Protein AF-A0A7S4NW51-F1 (afdb_monomer_lite)

Radius of gyration: 14.87 Å; chains: 1; bounding box: 36×24×43 Å

Organism: Guillardia theta (NCBI:txid55529)

Structure (mmCIF, N/CA/C/O backbone):
data_AF-A0A7S4NW51-F1
#
_entry.id   AF-A0A7S4NW51-F1
#
loop_
_atom_site.group_PDB
_atom_site.id
_atom_site.type_symbol
_atom_site.label_atom_id
_atom_site.label_alt_id
_atom_site.label_comp_id
_atom_site.label_asym_id
_atom_site.label_entity_id
_atom_site.label_seq_id
_atom_site.pdbx_PDB_ins_code
_atom_site.Cartn_x
_atom_site.Cartn_y
_atom_site.Cartn_z
_atom_site.occupancy
_atom_site.B_iso_or_equiv
_atom_site.auth_seq_id
_atom_site.auth_comp_id
_atom_site.auth_asym_id
_atom_site.auth_atom_id
_atom_site.pdbx_PDB_model_num
ATOM 1 N N . ASN A 1 1 ? -20.268 0.840 -5.624 1.00 40.69 1 ASN A N 1
ATOM 2 C CA . ASN A 1 1 ? -19.665 -0.508 -5.502 1.00 40.69 1 ASN A CA 1
ATOM 3 C C . ASN A 1 1 ? -19.673 -1.238 -6.838 1.00 40.69 1 ASN A C 1
ATOM 5 O O . ASN A 1 1 ? -20.464 -2.151 -7.036 1.00 40.69 1 ASN A O 1
ATOM 9 N N . GLY A 1 2 ? -18.810 -0.830 -7.773 1.00 49.12 2 GLY A N 1
ATOM 10 C CA . GLY A 1 2 ? -18.525 -1.650 -8.953 1.00 49.12 2 GLY A CA 1
ATOM 11 C C . GLY A 1 2 ? -17.666 -2.837 -8.523 1.00 49.12 2 GLY A C 1
ATOM 12 O O . GLY A 1 2 ? -16.678 -2.641 -7.816 1.00 49.12 2 GLY A O 1
ATOM 13 N N . LYS A 1 3 ? -18.051 -4.065 -8.883 1.00 50.94 3 LYS A N 1
ATOM 14 C CA . LYS A 1 3 ? -17.213 -5.251 -8.655 1.00 50.94 3 LYS A CA 1
ATOM 15 C C . LYS A 1 3 ? -15.893 -5.048 -9.401 1.00 50.94 3 LYS A C 1
ATOM 17 O O . LYS A 1 3 ? -15.858 -5.150 -10.623 1.00 50.94 3 LYS A O 1
ATOM 22 N N . ARG A 1 4 ? -14.813 -4.766 -8.672 1.00 66.00 4 ARG A N 1
ATOM 23 C CA . ARG A 1 4 ? -13.456 -4.823 -9.219 1.00 66.00 4 ARG A CA 1
ATOM 24 C C . ARG A 1 4 ? -13.126 -6.291 -9.442 1.00 66.00 4 ARG A C 1
ATOM 26 O O . ARG A 1 4 ? -12.887 -7.025 -8.487 1.00 66.00 4 ARG A O 1
ATOM 33 N N . SER A 1 5 ? -13.215 -6.729 -10.692 1.00 69.50 5 SER A N 1
ATOM 34 C CA . SER A 1 5 ? -12.823 -8.079 -11.074 1.00 69.50 5 SER A CA 1
ATOM 35 C C . SER A 1 5 ? -11.342 -8.072 -11.394 1.00 69.50 5 SER A C 1
ATOM 37 O O . SER A 1 5 ? -10.903 -7.312 -12.252 1.00 69.50 5 SER A O 1
ATOM 39 N N . TYR A 1 6 ? -10.580 -8.932 -10.726 1.00 78.19 6 TYR A N 1
ATOM 40 C CA . TYR A 1 6 ? -9.228 -9.237 -11.172 1.00 78.19 6 TYR A CA 1
ATOM 41 C C . TYR A 1 6 ? -9.323 -9.857 -12.572 1.00 78.19 6 TYR A C 1
ATOM 43 O O . TYR A 1 6 ? -10.135 -10.762 -12.787 1.00 78.19 6 TYR A O 1
ATOM 51 N N . CYS A 1 7 ? -8.546 -9.350 -13.523 1.00 82.94 7 CYS A N 1
ATOM 52 C CA . CYS A 1 7 ? -8.529 -9.829 -14.899 1.00 82.94 7 CYS A CA 1
ATOM 53 C C . CYS A 1 7 ? -7.124 -10.285 -15.289 1.00 82.94 7 CYS A C 1
ATOM 55 O O . CYS A 1 7 ? -6.129 -9.945 -14.648 1.00 82.94 7 CYS A O 1
ATOM 57 N N . HIS A 1 8 ? -7.061 -11.106 -16.331 1.00 86.25 8 HIS A N 1
ATOM 58 C CA . HIS A 1 8 ? -5.794 -11.435 -16.957 1.00 86.25 8 HIS A CA 1
ATOM 59 C C . HIS A 1 8 ? -5.253 -10.198 -17.681 1.00 86.25 8 HIS A C 1
ATOM 61 O O . HIS A 1 8 ? -5.989 -9.554 -18.428 1.00 86.25 8 HIS A O 1
ATOM 67 N N . VAL A 1 9 ? -3.981 -9.883 -17.448 1.00 86.56 9 VAL A N 1
ATOM 68 C CA . VAL A 1 9 ? -3.270 -8.817 -18.155 1.00 86.56 9 VAL A CA 1
ATOM 69 C C . VAL A 1 9 ? -2.742 -9.400 -19.459 1.00 86.56 9 VAL A C 1
ATOM 71 O O . VAL A 1 9 ? -1.837 -10.230 -19.437 1.00 86.56 9 VAL A O 1
ATOM 74 N N . SER A 1 10 ? -3.341 -8.997 -20.577 1.00 87.19 10 SER A N 1
ATOM 75 C CA . SER A 1 10 ? -2.908 -9.384 -21.925 1.00 87.19 10 SER A CA 1
ATOM 76 C C . SER A 1 10 ? -1.930 -8.390 -22.549 1.00 87.19 10 SER A C 1
ATOM 78 O O . SER A 1 10 ? -1.225 -8.743 -23.486 1.00 87.19 10 SER A O 1
ATOM 80 N N . ASP A 1 11 ? -1.917 -7.155 -22.050 1.00 90.88 11 ASP A N 1
ATOM 81 C CA . ASP A 1 11 ? -1.152 -6.035 -22.585 1.00 90.88 11 ASP A CA 1
ATOM 82 C C . ASP A 1 11 ? -0.446 -5.320 -21.427 1.00 90.88 11 ASP A C 1
ATOM 84 O O . ASP A 1 11 ? -1.094 -4.734 -20.554 1.00 90.88 11 ASP A O 1
ATOM 88 N N . MET A 1 12 ? 0.880 -5.450 -21.389 1.00 87.69 12 MET A N 1
ATOM 89 C CA . MET A 1 12 ? 1.714 -4.845 -20.352 1.00 87.69 12 MET A CA 1
ATOM 90 C C . MET A 1 12 ? 1.976 -3.364 -20.609 1.00 87.69 12 MET A C 1
ATOM 92 O O . MET A 1 12 ? 2.105 -2.623 -19.643 1.00 87.69 12 MET A O 1
ATOM 96 N N . G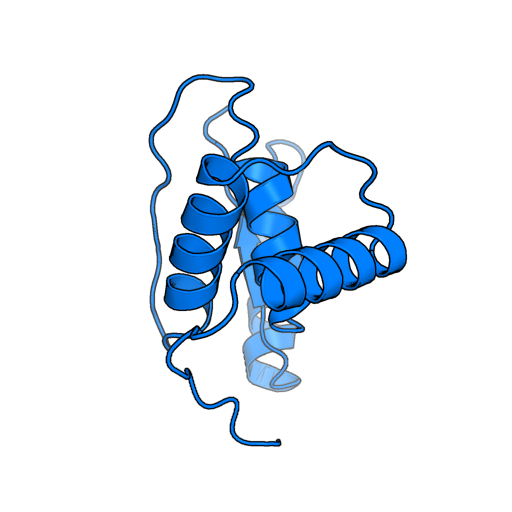LU A 1 13 ? 2.021 -2.922 -21.867 1.00 90.50 13 GLU A N 1
ATOM 97 C CA . GLU A 1 13 ? 2.267 -1.513 -22.200 1.00 90.50 13 GLU A CA 1
ATOM 98 C C . GLU A 1 13 ? 1.100 -0.659 -21.717 1.00 90.50 13 GLU A C 1
ATOM 100 O O . GLU A 1 13 ? 1.294 0.310 -20.983 1.00 90.50 13 GLU A O 1
ATOM 105 N N . LYS A 1 14 ? -0.125 -1.105 -22.010 1.00 91.12 14 LYS A N 1
ATOM 106 C CA . LYS A 1 14 ? -1.337 -0.452 -21.514 1.00 91.12 14 LYS A CA 1
ATOM 107 C C . LYS A 1 14 ? -1.412 -0.429 -19.987 1.00 91.12 14 LYS A C 1
ATOM 109 O O . LYS A 1 14 ? -1.841 0.559 -19.400 1.00 91.12 14 LYS A O 1
ATOM 114 N N . LEU A 1 15 ? -1.014 -1.522 -19.331 1.00 90.75 15 LEU A N 1
ATOM 115 C CA . LEU A 1 15 ? -0.986 -1.558 -17.870 1.00 90.75 15 LEU A CA 1
ATOM 116 C C . LEU A 1 15 ? 0.006 -0.533 -17.313 1.00 90.75 15 LEU A C 1
ATOM 118 O O . LEU A 1 15 ? -0.306 0.124 -16.324 1.00 90.75 15 LEU A O 1
ATOM 122 N N . THR A 1 16 ? 1.186 -0.411 -17.917 1.00 92.00 16 THR A N 1
ATOM 123 C CA . THR A 1 16 ? 2.183 0.582 -17.509 1.00 92.00 16 THR A CA 1
ATOM 124 C C . THR A 1 16 ? 1.621 1.994 -17.642 1.00 92.00 16 THR A C 1
ATOM 126 O O . THR A 1 16 ? 1.673 2.737 -16.667 1.00 92.00 16 THR A O 1
ATOM 129 N N . GLU A 1 17 ? 0.977 2.318 -18.767 1.00 92.19 17 GLU A N 1
ATOM 130 C CA . GLU A 1 17 ? 0.321 3.616 -18.990 1.00 92.19 17 GLU A CA 1
ATOM 131 C C . GLU A 1 17 ? -0.750 3.913 -17.919 1.00 92.19 17 GLU A C 1
ATOM 133 O O . GLU A 1 17 ? -0.733 4.969 -17.284 1.00 92.19 17 GLU A O 1
ATOM 138 N N . ASP A 1 18 ? -1.636 2.952 -17.627 1.00 90.69 18 ASP A N 1
ATOM 139 C CA . ASP A 1 18 ? -2.670 3.096 -16.590 1.00 90.69 18 ASP A CA 1
ATOM 140 C C . ASP A 1 18 ? -2.059 3.344 -15.192 1.00 90.69 18 ASP A C 1
ATOM 142 O O . ASP A 1 18 ? -2.606 4.087 -14.363 1.00 90.69 18 ASP A O 1
ATOM 146 N N . VAL A 1 19 ? -0.920 2.709 -14.899 1.00 91.38 19 VAL A N 1
ATOM 147 C CA . VAL A 1 19 ? -0.198 2.887 -13.634 1.00 91.38 19 VAL A CA 1
ATOM 148 C C . VAL A 1 19 ? 0.478 4.253 -13.574 1.00 91.38 19 VAL A C 1
ATOM 150 O O . VAL A 1 19 ? 0.389 4.904 -12.532 1.00 91.38 19 VAL A O 1
ATOM 153 N N . GLU A 1 20 ? 1.098 4.712 -14.658 1.00 92.44 20 GLU A N 1
ATOM 154 C CA . GLU A 1 20 ? 1.705 6.045 -14.756 1.00 92.44 20 GLU A CA 1
ATOM 155 C C . GLU A 1 20 ? 0.659 7.140 -14.537 1.00 92.44 20 GLU A C 1
ATOM 157 O O . GLU A 1 20 ? 0.844 8.009 -13.682 1.00 92.44 20 GLU A O 1
ATOM 162 N N . MET A 1 21 ? -0.507 7.024 -15.177 1.00 91.81 21 MET A N 1
ATOM 163 C CA . MET A 1 21 ? -1.637 7.928 -14.936 1.00 91.81 21 MET A CA 1
ATOM 164 C C . MET A 1 21 ? -2.063 7.938 -13.459 1.00 91.81 21 MET A C 1
ATOM 166 O O . MET A 1 21 ? -2.359 8.989 -12.881 1.00 91.81 21 MET A O 1
ATOM 170 N N . CYS A 1 22 ? -2.091 6.768 -12.812 1.00 90.62 22 CYS A N 1
ATOM 171 C CA . CYS A 1 22 ? -2.406 6.669 -11.387 1.00 90.62 22 CYS A CA 1
ATOM 172 C C . CYS A 1 22 ? -1.322 7.317 -10.510 1.00 90.62 22 CYS A C 1
ATOM 174 O O . CYS A 1 22 ? -1.645 7.957 -9.503 1.00 90.62 22 CYS A O 1
ATOM 176 N N . MET A 1 23 ? -0.050 7.174 -10.883 1.00 92.44 23 MET A N 1
ATOM 177 C CA . MET A 1 23 ? 1.077 7.797 -10.192 1.00 92.44 23 MET A CA 1
ATOM 178 C C . MET A 1 23 ? 0.994 9.316 -10.250 1.00 92.44 23 MET A C 1
ATOM 180 O O . MET A 1 23 ? 1.045 9.955 -9.195 1.00 92.44 23 MET A O 1
ATOM 184 N N . GLU A 1 24 ? 0.777 9.878 -11.438 1.00 91.81 24 GLU A N 1
ATOM 185 C CA . GLU A 1 24 ? 0.620 11.319 -11.642 1.00 91.81 24 GLU A CA 1
ATOM 186 C C . GLU A 1 24 ? -0.541 11.877 -10.815 1.00 91.81 24 GLU A C 1
ATOM 188 O O . GLU A 1 24 ? -0.366 12.833 -10.055 1.00 91.81 24 GLU A O 1
ATOM 193 N N . ALA A 1 25 ? -1.703 11.214 -10.858 1.00 91.12 25 ALA A N 1
ATOM 194 C CA . ALA A 1 25 ? -2.885 11.614 -10.093 1.00 91.12 25 ALA A CA 1
ATOM 195 C C . ALA A 1 25 ? -2.671 11.596 -8.567 1.00 91.12 25 ALA A C 1
ATOM 197 O O . ALA A 1 25 ? -3.381 12.281 -7.831 1.00 91.12 25 ALA A O 1
ATOM 198 N N . ASN A 1 26 ? -1.702 10.817 -8.078 1.00 88.88 26 ASN A N 1
ATOM 199 C CA . ASN A 1 26 ? -1.363 10.712 -6.658 1.00 88.88 26 ASN A CA 1
ATOM 200 C C . ASN A 1 26 ? -0.042 11.422 -6.295 1.00 88.88 26 ASN A C 1
ATOM 202 O O . ASN A 1 26 ? 0.432 11.279 -5.165 1.00 88.88 26 ASN A O 1
ATOM 206 N N . GLY A 1 27 ? 0.550 12.186 -7.222 1.00 89.25 27 GLY A N 1
ATOM 207 C CA . GLY A 1 27 ? 1.775 12.958 -6.991 1.00 89.25 27 GLY A CA 1
ATOM 208 C C . GLY A 1 27 ? 3.045 12.112 -6.842 1.00 89.25 27 GLY A C 1
ATOM 209 O O . GLY A 1 27 ? 4.008 12.555 -6.215 1.00 89.25 27 GLY A O 1
ATOM 210 N N . PHE A 1 28 ? 3.064 10.889 -7.377 1.00 87.88 28 PHE A N 1
ATOM 211 C CA . PHE A 1 28 ? 4.270 10.065 -7.430 1.00 87.88 28 PHE A CA 1
ATOM 212 C C . PHE A 1 28 ? 5.036 10.341 -8.726 1.00 87.88 28 PHE A C 1
ATOM 214 O O . PHE A 1 28 ? 4.526 10.104 -9.812 1.00 87.88 28 PHE A O 1
ATOM 221 N N . SER A 1 29 ? 6.287 10.786 -8.607 1.00 86.00 29 SER A N 1
ATOM 222 C CA . SER A 1 29 ? 7.214 10.943 -9.733 1.00 86.00 29 SER A CA 1
ATOM 223 C C . SER A 1 29 ? 8.412 10.020 -9.509 1.00 86.00 29 SER A C 1
ATOM 225 O O . SER A 1 29 ? 9.336 10.346 -8.761 1.00 86.00 29 SER A O 1
ATOM 227 N N . ARG A 1 30 ? 8.329 8.799 -10.049 1.00 87.12 30 ARG A N 1
ATOM 228 C CA . ARG A 1 30 ? 9.381 7.771 -10.002 1.00 87.12 30 ARG A CA 1
ATOM 229 C C . ARG A 1 30 ? 9.347 6.951 -11.285 1.00 87.12 30 ARG A C 1
ATOM 231 O O . ARG A 1 30 ? 8.286 6.798 -11.875 1.00 87.12 30 ARG A O 1
ATOM 238 N N . GLU A 1 31 ? 10.492 6.405 -11.669 1.00 87.38 31 GLU A N 1
ATOM 239 C CA . GLU A 1 31 ? 10.600 5.512 -12.823 1.00 87.38 31 GLU A CA 1
ATOM 240 C C . GLU A 1 31 ? 9.958 4.152 -12.513 1.00 87.38 31 GLU A C 1
ATOM 242 O O . GLU A 1 31 ? 10.165 3.580 -11.434 1.00 87.38 31 GLU A O 1
ATOM 247 N N . LEU A 1 32 ? 9.167 3.647 -13.460 1.00 88.19 32 LEU A N 1
ATOM 248 C CA . LEU A 1 32 ? 8.619 2.299 -13.427 1.00 88.19 32 LEU A CA 1
ATOM 249 C C . LEU A 1 32 ? 9.501 1.363 -14.246 1.00 88.19 32 LEU A C 1
ATOM 251 O O . LEU A 1 32 ? 9.887 1.657 -15.372 1.00 88.19 32 LEU A O 1
ATOM 255 N N . PHE A 1 33 ? 9.767 0.200 -13.666 1.00 89.12 33 PHE A N 1
ATOM 256 C CA . PHE A 1 33 ? 10.382 -0.933 -14.343 1.00 89.12 33 PHE A CA 1
ATOM 257 C C . PHE A 1 33 ? 9.496 -2.155 -14.120 1.00 89.12 33 PHE A C 1
ATOM 259 O O . PHE A 1 33 ? 8.735 -2.200 -13.145 1.00 89.12 33 PHE A O 1
ATOM 266 N N . ASP A 1 34 ? 9.635 -3.172 -14.964 1.00 90.31 34 ASP A N 1
ATOM 267 C CA . ASP A 1 34 ? 8.813 -4.386 -14.914 1.00 90.31 34 ASP A CA 1
ATOM 268 C C . ASP A 1 34 ? 8.753 -5.017 -13.516 1.00 90.31 34 ASP A C 1
ATOM 270 O O . ASP A 1 34 ? 7.686 -5.432 -13.056 1.00 90.31 34 ASP A O 1
ATOM 274 N N . ASP A 1 35 ? 9.873 -5.049 -12.791 1.00 90.06 35 ASP A N 1
ATOM 275 C CA . ASP A 1 35 ? 9.931 -5.595 -11.432 1.00 90.06 35 ASP A CA 1
ATOM 276 C C . ASP A 1 35 ? 9.080 -4.795 -10.437 1.00 90.06 35 ASP A C 1
ATOM 278 O O . ASP A 1 35 ? 8.387 -5.375 -9.594 1.00 90.06 35 ASP A O 1
ATOM 282 N N . VAL A 1 36 ? 9.083 -3.466 -10.560 1.00 92.06 36 VAL A N 1
ATOM 283 C CA . VAL A 1 36 ? 8.299 -2.561 -9.708 1.00 92.06 36 VAL A CA 1
ATOM 284 C C . VAL A 1 36 ? 6.811 -2.755 -9.972 1.00 92.06 36 VAL A C 1
ATOM 286 O O . VAL A 1 36 ? 6.035 -2.899 -9.024 1.00 92.06 36 VAL A O 1
ATOM 289 N N . ILE A 1 37 ? 6.418 -2.835 -11.247 1.00 92.31 37 ILE A N 1
ATOM 290 C CA . ILE A 1 37 ? 5.030 -3.091 -11.649 1.00 92.31 37 ILE A CA 1
ATOM 291 C C . ILE A 1 37 ? 4.583 -4.447 -11.099 1.00 92.31 37 ILE A C 1
ATOM 293 O O . ILE A 1 37 ? 3.564 -4.542 -10.414 1.00 92.31 37 ILE A O 1
ATOM 297 N N . ASN A 1 38 ? 5.380 -5.498 -11.297 1.00 91.56 38 ASN A N 1
ATOM 298 C CA . ASN A 1 38 ? 5.075 -6.833 -10.785 1.00 91.56 38 ASN A CA 1
ATOM 299 C C . ASN A 1 38 ? 4.948 -6.870 -9.255 1.00 91.56 38 ASN A C 1
ATOM 301 O O . ASN A 1 38 ? 4.023 -7.493 -8.718 1.00 91.56 38 ASN A O 1
ATOM 305 N N . GLN A 1 39 ? 5.847 -6.202 -8.529 1.00 93.50 39 GLN A N 1
ATOM 306 C CA . GLN A 1 39 ? 5.773 -6.100 -7.071 1.00 93.50 39 GLN A CA 1
ATOM 307 C C . GLN A 1 39 ? 4.506 -5.361 -6.629 1.00 93.50 39 GLN A C 1
ATOM 309 O O . GLN A 1 39 ? 3.800 -5.824 -5.726 1.00 93.50 39 GLN A O 1
ATOM 314 N N . MET A 1 40 ? 4.182 -4.255 -7.294 1.00 93.75 40 MET A N 1
ATOM 315 C CA . MET A 1 40 ? 2.984 -3.474 -7.020 1.00 93.75 40 MET A CA 1
ATOM 316 C C . MET A 1 40 ? 1.710 -4.293 -7.245 1.00 93.75 40 MET A C 1
ATOM 318 O O . MET A 1 40 ? 0.843 -4.320 -6.372 1.00 93.75 40 MET A O 1
ATOM 322 N N . LEU A 1 41 ? 1.615 -5.040 -8.351 1.00 91.69 41 LEU A N 1
ATOM 323 C CA . LEU A 1 41 ? 0.477 -5.920 -8.637 1.00 91.69 41 LEU A CA 1
ATOM 324 C C . LEU A 1 41 ? 0.301 -7.007 -7.570 1.00 91.69 41 LEU A C 1
ATOM 326 O O . LEU A 1 41 ? -0.828 -7.326 -7.186 1.00 91.69 41 LEU A O 1
ATOM 330 N N . ARG A 1 42 ? 1.401 -7.574 -7.058 1.00 92.44 42 ARG A N 1
ATOM 331 C CA . ARG A 1 42 ? 1.363 -8.561 -5.963 1.00 92.44 42 ARG A CA 1
ATOM 332 C C . ARG A 1 42 ? 0.818 -7.948 -4.674 1.00 92.44 42 ARG A C 1
ATOM 334 O O . ARG A 1 42 ? 0.005 -8.586 -3.999 1.00 92.44 42 ARG A O 1
ATOM 341 N N . ILE A 1 43 ? 1.227 -6.720 -4.355 1.00 95.31 43 ILE A N 1
ATOM 342 C CA . ILE A 1 43 ? 0.750 -5.982 -3.179 1.00 95.31 43 ILE A CA 1
ATOM 343 C C . ILE A 1 43 ? -0.724 -5.602 -3.342 1.00 95.31 43 ILE A C 1
ATOM 345 O O . ILE A 1 43 ? -1.529 -5.922 -2.469 1.00 95.31 43 ILE A O 1
ATOM 349 N N . ALA A 1 44 ? -1.107 -5.019 -4.480 1.00 93.44 44 ALA A N 1
ATOM 350 C CA . ALA A 1 44 ? -2.492 -4.662 -4.782 1.00 93.44 44 ALA A CA 1
ATOM 351 C C . ALA A 1 44 ? -3.406 -5.894 -4.701 1.00 93.44 44 ALA A C 1
ATOM 353 O O . ALA A 1 44 ? -4.442 -5.876 -4.037 1.00 93.44 44 ALA A O 1
ATOM 354 N N . ARG A 1 45 ? -2.985 -7.026 -5.277 1.00 91.62 45 ARG A N 1
ATOM 355 C CA . ARG A 1 45 ? -3.721 -8.290 -5.151 1.00 91.62 45 ARG A CA 1
ATOM 356 C C . ARG A 1 45 ? -3.912 -8.707 -3.696 1.00 91.62 45 ARG A C 1
ATOM 358 O O . ARG A 1 45 ? -4.954 -9.259 -3.359 1.00 91.62 45 ARG A O 1
ATOM 365 N N . ALA A 1 46 ? -2.912 -8.511 -2.843 1.00 93.38 46 ALA A N 1
ATOM 366 C CA . ALA A 1 46 ? -3.035 -8.864 -1.439 1.00 93.38 46 ALA A CA 1
ATOM 367 C C . ALA A 1 46 ? -3.998 -7.940 -0.683 1.00 93.38 46 ALA A C 1
ATOM 369 O O . ALA A 1 46 ? -4.848 -8.453 0.038 1.00 93.38 46 ALA A O 1
ATOM 370 N N . ILE A 1 47 ? -3.910 -6.625 -0.898 1.00 93.19 47 ILE A N 1
ATOM 371 C CA . ILE A 1 47 ? -4.811 -5.630 -0.292 1.00 93.19 47 ILE A CA 1
ATOM 372 C C . ILE A 1 47 ? -6.266 -5.873 -0.723 1.00 9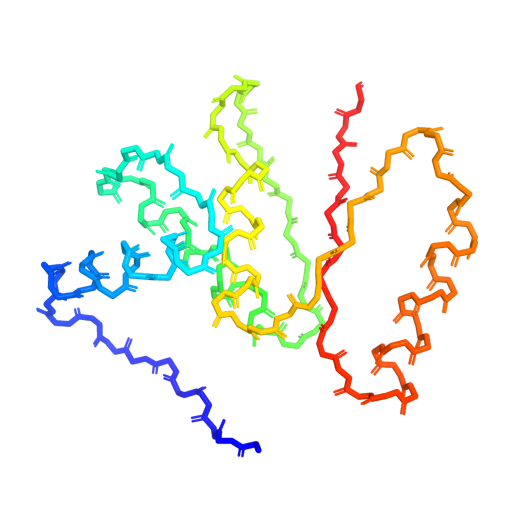3.19 47 ILE A C 1
ATOM 374 O O . ILE A 1 47 ? -7.185 -5.757 0.081 1.00 93.19 47 ILE A O 1
ATOM 378 N N . GLY A 1 48 ? -6.490 -6.269 -1.980 1.00 89.75 48 GLY A N 1
ATOM 379 C CA . GLY A 1 48 ? -7.828 -6.547 -2.508 1.00 89.75 48 GLY A CA 1
ATOM 380 C C . GLY A 1 48 ? -8.522 -7.782 -1.915 1.00 89.75 48 GLY A C 1
ATOM 381 O O . GLY A 1 48 ? -9.705 -7.992 -2.182 1.00 89.75 48 GLY A O 1
ATOM 382 N N . ILE A 1 49 ? -7.822 -8.609 -1.128 1.00 90.69 49 ILE A N 1
ATOM 383 C CA . ILE A 1 49 ? -8.400 -9.794 -0.483 1.00 90.69 49 ILE A CA 1
ATOM 384 C C . ILE A 1 49 ? -8.873 -9.420 0.931 1.00 90.69 49 ILE A C 1
ATOM 386 O O . ILE A 1 49 ? -8.064 -8.966 1.743 1.00 90.69 49 ILE A O 1
ATOM 390 N N . PRO A 1 50 ? -10.153 -9.660 1.280 1.00 89.31 50 PRO A N 1
ATOM 391 C CA . PRO A 1 50 ? -10.660 -9.379 2.618 1.00 89.31 50 PRO A CA 1
ATOM 392 C C . PRO A 1 50 ? -9.839 -10.077 3.708 1.00 89.31 50 PRO A C 1
ATOM 394 O O . PRO A 1 50 ? -9.528 -11.261 3.588 1.00 89.31 50 PRO A O 1
ATOM 397 N N . ARG A 1 51 ? -9.554 -9.355 4.801 1.00 88.62 51 ARG A N 1
ATOM 398 C CA . ARG A 1 51 ? -8.843 -9.867 5.992 1.00 88.62 51 ARG A CA 1
ATOM 399 C C . ARG A 1 51 ? -7.425 -10.391 5.727 1.00 88.62 51 ARG A C 1
ATOM 401 O O . ARG A 1 51 ? -6.914 -11.187 6.512 1.00 88.62 51 ARG A O 1
ATOM 408 N N . LYS A 1 52 ? -6.779 -9.964 4.643 1.00 91.44 52 LYS A N 1
ATOM 409 C CA . LYS A 1 52 ? -5.400 -10.347 4.346 1.00 91.44 52 LYS A CA 1
ATOM 410 C C . LYS A 1 52 ? -4.412 -9.310 4.877 1.00 91.44 52 LYS A C 1
ATOM 412 O O . LYS A 1 52 ? -4.622 -8.112 4.732 1.00 91.44 52 LYS A O 1
ATOM 417 N N . SER A 1 53 ? -3.310 -9.792 5.437 1.00 93.12 53 SER A N 1
ATOM 418 C CA . SER A 1 53 ? -2.110 -9.010 5.734 1.00 93.12 53 SER A CA 1
ATOM 419 C C . SER A 1 53 ? -0.925 -9.581 4.955 1.00 93.12 53 SER A C 1
ATOM 421 O O . SER A 1 53 ? -0.934 -10.745 4.543 1.00 93.12 53 SER A O 1
ATOM 423 N N . ILE A 1 54 ? 0.085 -8.750 4.706 1.00 95.06 54 ILE A N 1
ATOM 424 C CA . ILE A 1 54 ? 1.341 -9.166 4.077 1.00 95.06 54 ILE A CA 1
ATOM 425 C C . ILE A 1 54 ? 2.518 -8.522 4.795 1.00 95.06 54 ILE A C 1
ATOM 427 O O . ILE A 1 54 ? 2.425 -7.389 5.255 1.00 95.06 54 ILE A O 1
ATOM 431 N N . MET A 1 55 ? 3.634 -9.243 4.845 1.00 94.69 55 MET A N 1
ATOM 432 C CA . MET A 1 55 ? 4.919 -8.727 5.300 1.00 94.69 55 MET A CA 1
ATOM 433 C C . MET A 1 55 ? 5.849 -8.615 4.096 1.00 94.69 55 MET A C 1
ATOM 435 O O . MET A 1 55 ? 6.016 -9.575 3.342 1.00 94.69 55 MET A O 1
ATOM 439 N N . LEU A 1 56 ? 6.436 -7.437 3.900 1.00 94.19 56 LEU A N 1
ATOM 440 C CA . LEU A 1 56 ? 7.356 -7.174 2.799 1.00 94.19 56 LEU A CA 1
ATOM 441 C C . LEU A 1 56 ? 8.793 -7.252 3.305 1.00 94.19 56 LEU A C 1
ATOM 443 O O . LEU A 1 56 ? 9.244 -6.357 4.014 1.00 94.19 56 LEU A O 1
ATOM 447 N N . VAL A 1 57 ? 9.529 -8.289 2.908 1.00 93.06 57 VAL A N 1
ATOM 448 C CA . VAL A 1 57 ? 10.935 -8.485 3.291 1.00 93.06 57 VAL A CA 1
ATOM 449 C C . VAL A 1 57 ? 11.833 -8.068 2.131 1.00 93.06 57 VAL A C 1
ATOM 451 O O . VAL A 1 57 ? 11.807 -8.682 1.065 1.00 93.06 57 VAL A O 1
ATOM 454 N N . SER A 1 58 ? 12.589 -6.984 2.301 1.00 88.38 58 SER A N 1
ATOM 455 C CA . SER A 1 58 ? 13.539 -6.472 1.301 1.00 88.38 58 SER A CA 1
ATOM 456 C C . SER A 1 58 ? 14.562 -5.546 1.963 1.00 88.38 58 SER A C 1
ATOM 458 O O . SER A 1 58 ? 14.389 -5.147 3.115 1.00 88.38 58 SER A O 1
ATOM 460 N N . LEU A 1 59 ? 15.602 -5.160 1.223 1.00 90.38 59 LEU A N 1
ATOM 461 C CA . LEU A 1 59 ? 16.593 -4.188 1.689 1.00 90.38 59 LEU A CA 1
ATOM 462 C C . LEU A 1 59 ? 15.975 -2.783 1.880 1.00 90.38 59 LEU A C 1
ATOM 464 O O . LEU A 1 59 ? 15.003 -2.438 1.187 1.00 90.38 59 LEU A O 1
ATOM 468 N N . PRO A 1 60 ? 16.524 -1.944 2.778 1.00 87.50 60 PRO A N 1
ATOM 469 C CA . PRO A 1 60 ? 16.198 -0.519 2.834 1.00 87.50 60 PRO A CA 1
ATOM 470 C C . PRO A 1 60 ? 16.409 0.152 1.468 1.00 87.50 60 PRO A C 1
ATOM 472 O O . PRO A 1 60 ? 17.314 -0.214 0.725 1.00 87.50 60 PRO A O 1
ATOM 475 N N . GLY A 1 61 ? 15.549 1.104 1.101 1.00 85.81 61 GLY A N 1
ATOM 476 C CA . GLY A 1 61 ? 15.637 1.799 -0.193 1.00 85.81 61 GLY A CA 1
ATOM 477 C C . GLY A 1 61 ? 15.000 1.075 -1.389 1.00 85.81 61 GLY A C 1
ATOM 478 O O . GLY A 1 61 ? 14.776 1.709 -2.412 1.00 85.81 61 GLY A O 1
ATOM 479 N N . SER A 1 62 ? 14.583 -0.189 -1.249 1.00 89.75 62 SER A N 1
ATOM 480 C CA . SER A 1 62 ? 13.871 -0.965 -2.294 1.00 89.75 62 SER A CA 1
ATOM 481 C C . SER A 1 62 ? 12.503 -0.406 -2.717 1.00 89.75 62 SER A C 1
ATOM 483 O O . SER A 1 62 ? 11.835 -0.970 -3.576 1.00 89.75 62 SER A O 1
ATOM 485 N N . GLY A 1 63 ? 12.034 0.676 -2.094 1.00 89.94 63 GLY A N 1
ATOM 486 C CA . GLY A 1 63 ? 10.787 1.330 -2.479 1.00 89.94 63 GLY A CA 1
ATOM 487 C C . GLY A 1 63 ? 9.506 0.706 -1.919 1.00 89.94 63 GLY A C 1
ATOM 488 O O . GLY A 1 63 ? 8.427 1.224 -2.194 1.00 89.94 63 GLY A O 1
ATOM 489 N N . ARG A 1 64 ? 9.602 -0.335 -1.073 1.00 92.38 64 ARG A N 1
ATOM 490 C CA . ARG A 1 64 ? 8.453 -1.034 -0.449 1.00 92.38 64 ARG A CA 1
ATOM 491 C C . ARG A 1 64 ? 7.347 -0.093 0.038 1.00 92.38 64 ARG A C 1
ATOM 493 O O . ARG A 1 64 ? 6.173 -0.363 -0.207 1.00 92.38 64 ARG A O 1
ATOM 500 N N . LYS A 1 65 ? 7.713 1.014 0.690 1.00 91.94 65 LYS A N 1
ATOM 501 C CA . LYS A 1 65 ? 6.771 1.996 1.239 1.00 91.94 65 LYS A CA 1
ATOM 502 C C . LYS A 1 65 ? 5.930 2.678 0.163 1.00 91.94 65 LYS A C 1
ATOM 504 O O . LYS A 1 65 ? 4.705 2.609 0.198 1.00 91.94 65 LYS A O 1
ATOM 509 N N . TRP A 1 66 ? 6.574 3.322 -0.810 1.00 92.81 66 TRP A N 1
ATOM 510 C CA . TRP A 1 66 ? 5.859 4.084 -1.834 1.00 92.81 66 TRP A CA 1
ATOM 511 C C . TRP A 1 66 ? 5.068 3.168 -2.774 1.00 92.81 66 TRP A C 1
ATOM 513 O O . TRP A 1 66 ? 3.938 3.505 -3.119 1.00 92.81 66 TRP A O 1
ATOM 523 N N . ILE A 1 67 ? 5.600 1.979 -3.086 1.00 94.94 67 ILE A N 1
ATOM 524 C CA . ILE A 1 67 ? 4.895 0.958 -3.874 1.00 94.94 67 ILE A CA 1
ATOM 525 C C . ILE A 1 67 ? 3.625 0.507 -3.138 1.00 94.94 67 ILE A C 1
ATOM 527 O O . ILE A 1 67 ? 2.558 0.409 -3.741 1.00 94.94 67 ILE A O 1
ATOM 531 N N . SER A 1 68 ? 3.710 0.285 -1.821 1.00 95.25 68 SER A N 1
ATOM 532 C CA . SER A 1 68 ? 2.552 -0.110 -1.007 1.00 95.25 68 SER A CA 1
ATOM 533 C C . SER A 1 68 ? 1.489 0.982 -0.935 1.00 95.25 68 SER A C 1
ATOM 535 O O . SER A 1 68 ? 0.300 0.687 -1.057 1.00 95.25 68 SER A O 1
ATOM 537 N N . ARG A 1 69 ? 1.901 2.249 -0.798 1.00 94.69 69 ARG A N 1
ATOM 538 C CA . ARG A 1 69 ? 0.980 3.396 -0.837 1.00 94.69 69 ARG A CA 1
ATOM 539 C C . ARG A 1 69 ? 0.249 3.475 -2.171 1.00 94.69 69 ARG A C 1
ATOM 541 O O . ARG A 1 69 ? -0.968 3.624 -2.181 1.00 94.69 69 ARG A O 1
ATOM 548 N N . LEU A 1 70 ? 0.977 3.369 -3.282 1.00 94.62 70 LEU A N 1
ATOM 549 C CA . LEU A 1 70 ? 0.394 3.436 -4.619 1.00 94.62 70 LEU A CA 1
ATOM 550 C C . LEU A 1 70 ? -0.592 2.283 -4.850 1.00 94.62 70 LEU A C 1
ATOM 552 O O . LEU A 1 70 ? -1.734 2.526 -5.230 1.00 94.62 70 LEU A O 1
ATOM 556 N N . ALA A 1 71 ? -0.207 1.051 -4.506 1.00 94.44 71 ALA A N 1
ATOM 557 C CA . ALA A 1 71 ? -1.079 -0.120 -4.603 1.00 94.44 71 ALA A CA 1
ATOM 558 C C . ALA A 1 71 ? -2.382 0.031 -3.789 1.00 94.44 71 ALA A C 1
ATOM 560 O O . ALA A 1 71 ? -3.456 -0.352 -4.256 1.00 94.44 71 ALA A O 1
ATOM 561 N N . ALA A 1 72 ? -2.313 0.616 -2.589 1.00 94.44 72 ALA A N 1
ATOM 562 C CA . ALA A 1 72 ? -3.495 0.917 -1.783 1.00 94.44 72 ALA A CA 1
ATOM 563 C C . ALA A 1 72 ? -4.380 2.000 -2.432 1.00 94.44 72 ALA A C 1
ATOM 565 O O . ALA A 1 72 ? -5.604 1.846 -2.494 1.00 94.44 72 ALA A O 1
ATOM 566 N N . ARG A 1 73 ? -3.772 3.059 -2.989 1.00 92.31 73 ARG A N 1
ATOM 567 C CA . ARG A 1 73 ? -4.484 4.144 -3.691 1.00 92.31 73 ARG A CA 1
ATOM 568 C C . ARG A 1 73 ? -5.181 3.671 -4.966 1.00 92.31 73 ARG A C 1
ATOM 570 O O . ARG A 1 73 ? -6.324 4.065 -5.191 1.00 92.31 73 ARG A O 1
ATOM 577 N N . MET A 1 74 ? -4.579 2.755 -5.730 1.00 90.38 74 MET A N 1
ATOM 578 C CA . MET A 1 74 ? -5.227 2.089 -6.877 1.00 90.38 74 MET A CA 1
ATOM 579 C C . MET A 1 74 ? -6.520 1.364 -6.474 1.00 90.38 74 MET A C 1
ATOM 581 O O . MET A 1 74 ? -7.464 1.242 -7.255 1.00 90.38 74 MET A O 1
ATOM 585 N N . LEU A 1 75 ? -6.591 0.902 -5.225 1.00 91.06 75 LEU A N 1
ATOM 586 C CA . LEU A 1 75 ? -7.770 0.264 -4.650 1.00 91.06 75 LEU A CA 1
ATOM 587 C C . LEU A 1 75 ? -8.663 1.241 -3.882 1.00 91.06 75 LEU A C 1
ATOM 589 O O . LEU A 1 75 ? -9.593 0.807 -3.199 1.00 91.06 75 LEU A O 1
ATOM 593 N N . SER A 1 76 ? -8.448 2.549 -4.019 1.00 91.44 76 SER A N 1
ATOM 594 C CA . SER A 1 76 ? -9.171 3.589 -3.275 1.00 91.44 76 SER A CA 1
ATOM 595 C C . SER A 1 76 ? -9.192 3.334 -1.766 1.00 91.44 76 SER A C 1
ATOM 597 O O . SER A 1 76 ? -10.144 3.720 -1.096 1.00 91.44 76 SER A O 1
ATOM 599 N N . SER A 1 77 ? -8.176 2.635 -1.256 1.00 93.50 77 SER A N 1
ATOM 600 C CA . SER A 1 77 ? -7.987 2.424 0.166 1.00 93.50 77 SER A CA 1
ATOM 601 C C . SER A 1 77 ? -7.277 3.635 0.741 1.00 93.50 77 SER A C 1
ATOM 603 O O . SER A 1 77 ? -6.231 4.046 0.230 1.00 93.50 77 SER A O 1
ATOM 605 N N . ASP A 1 78 ? -7.815 4.164 1.832 1.00 93.69 78 ASP A N 1
ATOM 606 C CA . ASP A 1 78 ? -7.102 5.150 2.628 1.00 93.69 78 ASP A CA 1
ATOM 607 C C . ASP A 1 78 ? -5.865 4.495 3.238 1.00 93.69 78 ASP A C 1
ATOM 609 O O . ASP A 1 78 ? -5.887 3.317 3.609 1.00 93.69 78 ASP A O 1
ATOM 613 N N . VAL A 1 79 ? -4.765 5.244 3.273 1.00 94.62 79 VAL A N 1
ATOM 614 C CA . VAL A 1 79 ? -3.472 4.759 3.751 1.00 94.62 79 VAL A CA 1
ATOM 615 C C . VAL A 1 79 ? -3.172 5.415 5.082 1.00 94.62 79 VAL A C 1
ATOM 617 O O . VAL A 1 79 ? -3.149 6.642 5.168 1.00 94.62 79 VAL A O 1
ATOM 620 N N . VAL A 1 80 ? -2.913 4.591 6.090 1.00 94.19 80 VAL A N 1
ATOM 621 C CA . VAL A 1 80 ? -2.469 5.026 7.413 1.00 94.19 80 VAL A CA 1
ATOM 622 C C . VAL A 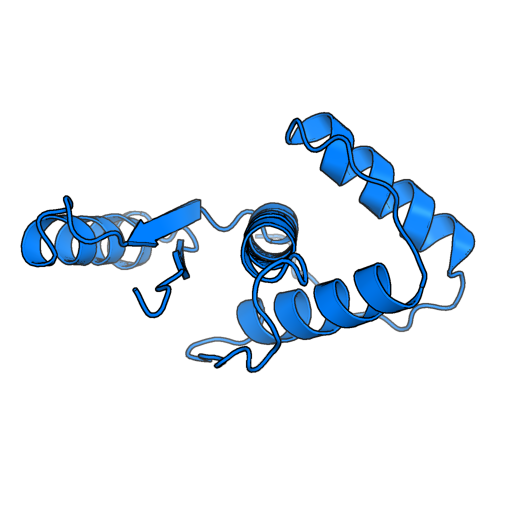1 80 ? -1.072 4.470 7.633 1.00 94.19 80 VAL A C 1
ATOM 624 O O . VAL A 1 80 ? -0.885 3.257 7.681 1.00 94.19 80 VAL A O 1
ATOM 627 N N . GLU A 1 81 ? -0.083 5.352 7.716 1.00 91.94 81 GLU A N 1
ATOM 628 C CA . GLU A 1 81 ? 1.292 4.986 8.050 1.00 91.94 81 GLU A CA 1
ATOM 629 C C . GLU A 1 81 ? 1.475 5.159 9.557 1.00 91.94 81 GLU A C 1
ATOM 631 O O . GLU A 1 81 ? 1.221 6.238 10.086 1.00 91.94 81 GLU A O 1
ATOM 636 N N . VAL A 1 82 ? 1.878 4.097 10.248 1.00 90.12 82 VAL A N 1
ATOM 637 C CA . VAL A 1 82 ? 2.187 4.157 11.679 1.00 90.12 82 VAL A CA 1
ATOM 638 C C . VAL A 1 82 ? 3.683 4.388 11.828 1.00 90.12 82 VAL A C 1
ATOM 640 O O . VAL A 1 82 ? 4.478 3.558 11.387 1.00 90.12 82 VAL A O 1
ATOM 643 N N . ASP A 1 83 ? 4.059 5.495 12.461 1.00 83.25 83 ASP A N 1
ATOM 644 C CA . ASP A 1 83 ? 5.433 5.760 12.887 1.00 83.25 83 ASP A CA 1
ATOM 645 C C . ASP A 1 83 ? 5.534 5.849 14.422 1.00 83.25 83 ASP A C 1
ATOM 647 O O . ASP A 1 83 ? 4.530 5.806 15.138 1.00 83.25 83 ASP A O 1
ATOM 651 N N . SER A 1 84 ? 6.759 5.970 14.938 1.00 78.25 84 SER A N 1
ATOM 652 C CA . SER A 1 84 ? 7.051 6.025 16.377 1.00 78.25 84 SER A CA 1
ATOM 653 C C . SER A 1 84 ? 6.536 7.283 17.086 1.00 78.25 84 SER A C 1
ATOM 655 O O . SER A 1 84 ? 6.552 7.334 18.315 1.00 78.25 84 SER A O 1
ATOM 657 N N . THR A 1 85 ? 6.086 8.295 16.342 1.00 77.50 85 THR A N 1
ATOM 658 C CA . THR A 1 85 ? 5.536 9.543 16.887 1.00 77.50 85 THR A CA 1
ATOM 659 C C . THR A 1 85 ? 4.015 9.507 17.035 1.00 77.50 85 THR A C 1
ATOM 661 O O . THR A 1 85 ? 3.451 10.359 17.723 1.00 77.50 85 THR A O 1
ATOM 664 N N . HIS A 1 86 ? 3.342 8.514 16.446 1.00 78.75 86 HIS A N 1
ATOM 665 C CA . HIS A 1 86 ? 1.890 8.391 16.518 1.00 78.75 86 HIS A CA 1
ATOM 666 C C . HIS A 1 86 ? 1.424 7.753 17.831 1.00 78.75 86 HIS A C 1
ATOM 668 O O . HIS A 1 86 ? 1.970 6.750 18.296 1.00 78.75 86 HIS A O 1
ATOM 674 N N . ASN A 1 87 ? 0.321 8.271 18.384 1.00 88.94 87 ASN A N 1
ATOM 675 C CA . ASN A 1 87 ? -0.450 7.536 19.379 1.00 88.94 87 ASN A CA 1
ATOM 676 C C . ASN A 1 87 ? -1.124 6.342 18.685 1.00 88.94 87 ASN A C 1
ATOM 678 O O . ASN A 1 87 ? -2.080 6.494 17.914 1.00 88.94 87 ASN A O 1
ATOM 682 N N . LEU A 1 88 ? -0.596 5.145 18.942 1.00 89.06 88 LEU A N 1
ATOM 683 C CA . LEU A 1 88 ? -1.059 3.914 18.310 1.00 89.06 88 LEU A CA 1
ATOM 684 C C . LEU A 1 88 ? -2.538 3.633 18.610 1.00 89.06 88 LEU A C 1
ATOM 686 O O . LEU A 1 88 ? -3.267 3.199 17.720 1.00 89.06 88 LEU A O 1
ATOM 690 N N . GLU A 1 89 ? -2.994 3.910 19.833 1.00 91.56 89 GLU A N 1
ATOM 691 C CA . GLU A 1 89 ? -4.377 3.659 20.247 1.00 91.56 89 GLU A CA 1
ATOM 692 C C . GLU A 1 89 ? -5.361 4.528 19.453 1.00 91.56 89 GLU A C 1
ATOM 694 O O . GLU A 1 89 ? -6.318 4.019 18.865 1.00 91.56 89 GLU A O 1
ATOM 699 N N . GLU A 1 90 ? -5.082 5.829 19.350 1.00 9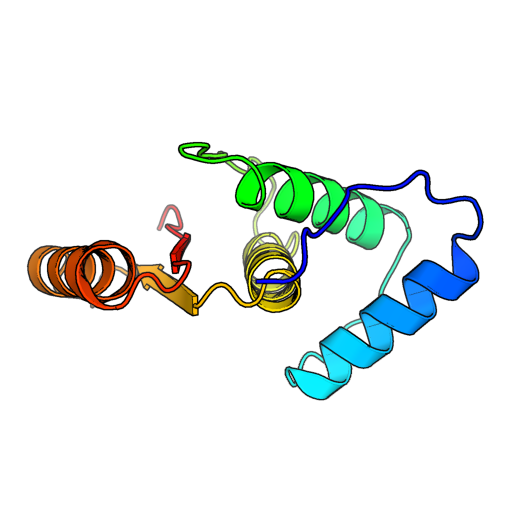2.06 90 GLU A N 1
ATOM 700 C CA . GLU A 1 90 ? -5.904 6.774 18.584 1.00 92.06 90 GLU A CA 1
ATOM 701 C C . GLU A 1 90 ? -5.897 6.464 17.082 1.00 92.06 90 GLU A C 1
ATOM 703 O O . GLU A 1 90 ? -6.935 6.539 16.410 1.00 92.06 90 GLU A O 1
ATOM 708 N N . THR A 1 91 ? -4.739 6.065 16.556 1.00 91.94 91 THR A N 1
ATOM 709 C CA . THR A 1 91 ? -4.574 5.708 15.142 1.00 91.94 91 THR A CA 1
ATOM 710 C C . THR A 1 91 ? -5.394 4.468 14.798 1.00 91.94 91 THR A C 1
ATOM 712 O O . THR A 1 91 ? -6.157 4.463 13.826 1.00 91.94 91 THR A O 1
ATOM 715 N N . ILE A 1 92 ? -5.308 3.429 15.633 1.00 92.25 92 ILE A N 1
ATOM 716 C CA . ILE A 1 92 ? -6.087 2.199 15.476 1.00 92.25 92 ILE A CA 1
ATOM 717 C C . ILE A 1 92 ? -7.586 2.491 15.612 1.00 92.25 92 ILE A C 1
ATOM 719 O O . ILE A 1 92 ? -8.375 2.020 14.790 1.00 92.25 92 ILE A O 1
ATOM 723 N N . LEU A 1 93 ? -7.997 3.298 16.596 1.00 94.25 93 LEU A N 1
ATOM 724 C CA . LEU A 1 93 ? -9.400 3.681 16.772 1.00 94.25 93 LEU A CA 1
ATOM 725 C C . LEU A 1 93 ? -9.949 4.404 15.534 1.00 94.25 93 LEU A C 1
ATOM 727 O O . LEU A 1 93 ? -11.076 4.140 15.111 1.00 94.25 93 LEU A O 1
ATOM 731 N N . THR A 1 94 ? -9.151 5.287 14.935 1.00 93.56 94 THR A N 1
ATOM 732 C CA . THR A 1 94 ? -9.506 5.983 13.691 1.00 93.56 94 THR A CA 1
ATOM 733 C C . THR A 1 94 ? -9.677 4.992 12.544 1.00 93.56 94 THR A C 1
ATOM 735 O O . THR A 1 94 ? -10.708 5.017 11.873 1.00 93.56 94 THR A O 1
ATOM 738 N N . CYS A 1 95 ? -8.752 4.038 12.391 1.00 94.31 95 CYS A N 1
ATOM 739 C CA . CYS A 1 95 ? -8.869 2.975 11.389 1.00 94.31 95 CYS A CA 1
ATOM 740 C C . CYS A 1 95 ? -10.160 2.161 11.563 1.00 94.31 95 CYS A C 1
ATOM 742 O O . CYS A 1 95 ? -10.862 1.902 10.585 1.00 94.31 95 CYS A O 1
ATOM 744 N N . TYR A 1 96 ? -10.513 1.794 12.802 1.00 95.31 96 TYR A N 1
ATOM 745 C CA . TYR A 1 96 ? -11.755 1.070 13.090 1.00 95.31 96 TYR A CA 1
ATOM 746 C C . TYR A 1 96 ? -13.006 1.887 12.770 1.00 95.31 96 TYR A C 1
ATOM 748 O O . TYR A 1 96 ? -13.974 1.326 12.257 1.00 95.31 96 TYR A O 1
ATOM 756 N N . LYS A 1 97 ? -13.007 3.198 13.032 1.00 96.31 97 LYS A N 1
ATOM 757 C CA . LYS A 1 97 ? -14.130 4.074 12.667 1.00 96.31 97 LYS A CA 1
ATOM 758 C C . LYS A 1 97 ? -14.275 4.172 11.148 1.00 96.31 97 LYS A C 1
ATOM 760 O O . LYS A 1 97 ? -15.361 3.933 10.630 1.00 96.31 97 LYS A O 1
ATOM 765 N N . THR A 1 98 ? -13.194 4.425 10.419 1.00 95.25 98 THR A N 1
ATOM 766 C CA . THR A 1 98 ? -13.241 4.548 8.954 1.00 95.25 98 THR A CA 1
ATOM 767 C C . THR A 1 98 ? -13.635 3.229 8.277 1.00 95.25 98 THR A C 1
ATOM 769 O O . THR A 1 98 ? -14.538 3.201 7.440 1.00 95.25 98 THR A O 1
ATOM 772 N N . ALA A 1 99 ? -13.028 2.110 8.682 1.00 94.38 99 ALA A N 1
ATOM 773 C CA . ALA A 1 99 ? -13.330 0.805 8.095 1.00 94.38 99 ALA A CA 1
ATOM 774 C C . ALA A 1 99 ? -14.683 0.237 8.545 1.00 94.38 99 ALA A C 1
ATOM 776 O O . ALA A 1 99 ? -15.401 -0.360 7.744 1.00 94.38 99 ALA A O 1
ATOM 777 N N . GLY A 1 100 ? -15.029 0.402 9.823 1.00 93.94 100 GLY A N 1
ATOM 778 C CA . GLY A 1 100 ? -16.215 -0.196 10.431 1.00 93.94 100 GLY A CA 1
ATOM 779 C C . GLY A 1 100 ? -17.479 0.652 10.307 1.00 93.94 100 GLY A C 1
ATOM 780 O O . GLY A 1 100 ? -18.528 0.116 9.961 1.00 93.94 100 GLY A O 1
ATOM 781 N N . LEU A 1 101 ? -17.394 1.958 10.583 1.00 95.44 101 LEU A N 1
ATOM 782 C CA . LEU A 1 101 ? -18.551 2.862 10.588 1.00 95.44 101 LEU A CA 1
ATOM 783 C C . LEU A 1 101 ? -18.796 3.487 9.211 1.00 95.44 101 LEU A C 1
ATOM 785 O O . LEU A 1 101 ? -19.929 3.501 8.739 1.00 95.44 101 LEU A O 1
ATOM 789 N N . GLU A 1 102 ? -17.746 3.987 8.554 1.00 95.25 102 GLU A N 1
ATOM 790 C CA . GLU A 1 102 ? -17.874 4.628 7.234 1.00 95.25 102 GLU A CA 1
ATOM 791 C C . GLU A 1 102 ? -17.846 3.627 6.071 1.00 95.25 102 GLU A C 1
ATOM 793 O O . GLU A 1 102 ? -18.107 4.004 4.928 1.00 95.25 102 GLU A O 1
ATOM 798 N N . ALA A 1 103 ? -17.528 2.357 6.351 1.00 93.19 103 ALA A N 1
ATOM 799 C CA . ALA A 1 103 ? -17.367 1.297 5.358 1.00 93.19 103 ALA A CA 1
ATOM 800 C C . ALA A 1 103 ? -16.375 1.654 4.230 1.00 93.19 103 ALA A C 1
ATOM 802 O O . ALA A 1 103 ? -16.515 1.192 3.092 1.00 93.19 103 ALA A O 1
ATOM 803 N N . LYS A 1 104 ? -15.361 2.472 4.540 1.00 93.44 104 LYS A N 1
ATOM 804 C CA . LYS A 1 104 ? -14.292 2.835 3.606 1.00 93.44 104 LYS A CA 1
ATOM 805 C C . LYS A 1 104 ? -13.095 1.899 3.783 1.00 93.44 104 LYS A C 1
ATOM 807 O O . LYS A 1 104 ? -12.711 1.614 4.914 1.00 93.44 104 LYS A O 1
ATOM 812 N N . PRO A 1 105 ? -12.486 1.398 2.698 1.00 93.56 105 PRO A N 1
ATOM 813 C CA . PRO A 1 105 ? -11.313 0.540 2.807 1.00 93.56 105 PRO A CA 1
ATOM 814 C C . PRO A 1 105 ? -10.123 1.307 3.402 1.00 93.56 105 PRO A C 1
ATOM 816 O O . PRO A 1 105 ? -9.809 2.411 2.961 1.00 93.56 105 PRO A O 1
ATOM 819 N N . VAL A 1 106 ? -9.450 0.698 4.379 1.00 95.44 106 VAL A N 1
ATOM 820 C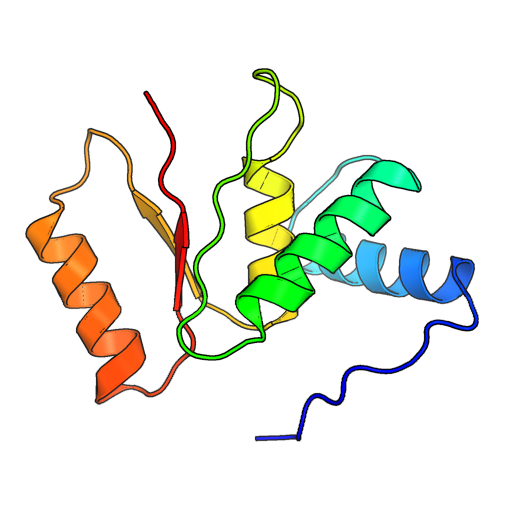 CA . VAL A 1 106 ? -8.257 1.244 5.041 1.00 95.44 106 VAL A CA 1
ATOM 821 C C . VAL A 1 106 ? -7.121 0.231 4.949 1.00 95.44 106 VAL A C 1
ATOM 823 O O . VAL A 1 106 ? -7.311 -0.952 5.232 1.00 95.44 106 VAL A O 1
ATOM 826 N N . THR A 1 107 ? -5.934 0.705 4.577 1.00 95.81 107 THR A N 1
ATOM 827 C CA . THR A 1 107 ? -4.685 -0.054 4.543 1.00 95.81 107 THR A CA 1
ATOM 828 C C . THR A 1 107 ? -3.722 0.583 5.532 1.00 95.81 107 THR A C 1
ATOM 830 O O . THR A 1 107 ? -3.372 1.755 5.398 1.00 95.81 107 THR A O 1
ATOM 833 N N . VAL A 1 108 ? -3.284 -0.197 6.517 1.00 94.81 108 VAL A N 1
ATOM 834 C CA . VAL A 1 108 ? -2.301 0.242 7.510 1.00 94.81 108 VAL A CA 1
ATOM 835 C C . VAL A 1 108 ? -0.918 -0.236 7.079 1.00 94.81 108 VAL A C 1
ATOM 837 O O . VAL A 1 108 ? -0.725 -1.428 6.835 1.00 94.81 108 VAL A O 1
ATOM 840 N N . ILE A 1 109 ? 0.036 0.686 6.975 1.00 94.12 109 ILE A N 1
ATOM 841 C CA . ILE A 1 109 ? 1.445 0.400 6.699 1.00 94.12 109 ILE A CA 1
ATOM 842 C C . ILE A 1 109 ? 2.219 0.600 7.997 1.00 94.12 109 ILE A C 1
ATOM 844 O O . ILE A 1 109 ? 2.203 1.682 8.579 1.00 94.12 109 ILE A O 1
ATOM 848 N N . VAL A 1 110 ? 2.901 -0.457 8.427 1.00 91.81 110 VAL A N 1
ATOM 849 C CA . VAL A 1 110 ? 3.791 -0.446 9.587 1.00 91.81 110 VAL A CA 1
ATOM 850 C C . VAL A 1 110 ? 5.192 -0.753 9.083 1.00 91.81 110 VAL A C 1
ATOM 852 O O . VAL A 1 110 ? 5.386 -1.738 8.365 1.00 91.81 110 VAL A O 1
ATOM 855 N N . GLU A 1 111 ? 6.150 0.100 9.423 1.00 88.12 111 GLU A N 1
ATOM 856 C CA . GLU A 1 111 ? 7.564 -0.120 9.130 1.00 88.12 111 GLU A CA 1
ATOM 857 C C . GLU A 1 111 ? 8.287 -0.585 10.396 1.00 88.12 111 GLU A C 1
ATOM 859 O O . GLU A 1 111 ? 7.922 -0.206 11.507 1.00 88.12 111 GLU A O 1
ATOM 864 N N . ASP A 1 112 ? 9.288 -1.442 10.210 1.00 80.12 112 ASP A N 1
ATOM 865 C CA . ASP A 1 112 ? 10.254 -1.770 11.257 1.00 80.12 112 ASP A CA 1
ATOM 866 C C . ASP A 1 112 ? 11.239 -0.597 11.344 1.00 80.12 112 ASP A C 1
ATOM 868 O O . ASP A 1 112 ? 11.778 -0.189 10.307 1.00 80.12 112 ASP A O 1
ATOM 872 N N . ALA A 1 113 ? 11.364 -0.002 12.531 1.00 61.91 113 ALA A N 1
ATOM 873 C CA . ALA A 1 113 ? 12.138 1.218 12.770 1.00 61.91 113 ALA A CA 1
ATOM 874 C C . ALA A 1 113 ? 13.642 0.936 12.865 1.00 61.91 113 ALA A C 1
ATOM 876 O O . ALA A 1 113 ? 14.020 -0.025 13.571 1.00 61.91 113 ALA A O 1
#

pLDDT: mean 89.18, std 8.96, range [40.69, 96.31]

InterPro domains:
  IPR024317 Dynein heavy chain, AAA module D4 [PF12780] (32-112)
  IPR026983 Dynein heavy chain [PTHR45703] (3-112)
  IPR027417 P-loop containing nucleoside triphosphate hydrolase [G3DSA:3.40.50.300] (12-113)

Foldseek 3Di:
DPPPDDDDDPDPVVVVVVLVVLCVVVVHDDDDDPVLSVVLVVLLVQLPDPPGDDDDDDDPPPCVVVSNVSSCVVVVAAEAEDDPPDPPVVSVVVCCCCCPVVVGHHDYHYDDD

Sequence (113 aa):
NGKRSYCHVSDMEKLTEDVEMCMEANGFSRELFDDVINQMLRIARAIGIPRKSIMLVSLPGSGRKWISRLAARMLSSDVVEVDSTHNLEETILTCYKTAGLEAKPVTVIVEDA

Secondary structure (DSSP, 8-state):
-----------HHHHHHHHHHHHHHTT------HHHHHHHHHHHHHHTSTT--------TTS-HHHHHHHHHHHTT-EEEEE-TTS-HHHHHHHHHIIIIIS---EEEEE---

=== Feature glossary ===
Legend for the data blocks above and below:

— What the protein is —

The amino-acid sequence is the protein's primary structure: the linear order of residues from the N-terminus to the C-terminus, written in one-letter code. Everything else here — the 3D coordinates, the secondary structure, the domain annotations — is ultimately a consequence of this string.

Functional annotations link the protein to curated databases. InterPro entries identify conserved domains and families by matching the sequence against member-database signatures (Pfam, PROSITE, CDD, …). Gene Ontology (GO) terms describe molecular function, biological process, and cellular component in a controlled vocabulary. CATH places the structure in a hierarchical fold classification (Class/Architecture/Topology/Homologous-superfamily). The organism is the source species.

— Where its atoms are —

Atomic coordinates in PDBx/mmCIF format — the same representation the Prot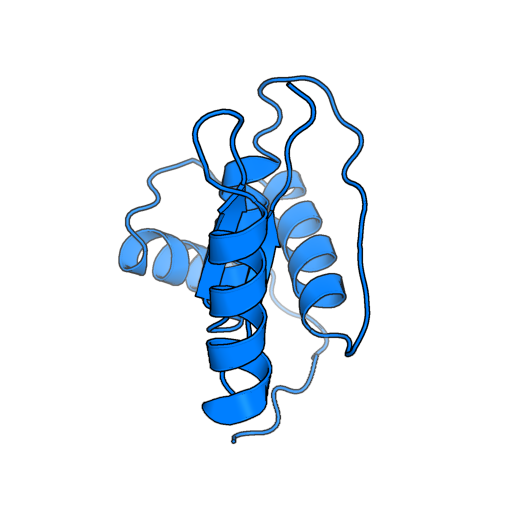ein Data Bank distributes. Each line of the _atom_site loop places one backbone atom in Cartesian space (units: ångströms, origin: arbitrary).

The six renders are orthographic views along the three Cartesian axes in both directions. Representation (cartoon, sticks, or surface) and color scheme (sequence-rainbow or by-chain) vary across proteins so the training set covers all the common visualization conventions.

— Local backbone conformation —

Eight-state secondary structure (DSSP): H is the canonical α-helix, G the tighter 3₁₀-helix, I the wider π-helix; E/B are β-structure, T and S are turns and bends, and '-' is everything else. DSSP derives these from the pattern of main-chain N–H···O=C hydrogen bonds, not from the sequence.

Three-state secondary structure (P-SEA) collapses the eight DSSP classes into helix (a), strand (b), and coil (c). P-SEA assigns these from Cα geometry alone — distances and angles — without requiring backbone oxygens, so it works on any Cα trace.

φ (phi) and ψ (psi) are the two rotatable backbone dihedrals per residue: φ is the C(i-1)–N–Cα–C torsion, ψ is the N–Cα–C–N(i+1) torsion, both in degrees on (−180°, 180°]. α-helical residues cluster near (−60°, −45°); β-strand residues near (−120°, +130°). A Ramachandran plot is simply a scatter of (φ, ψ) for every residue.

— Global shape and packing —

The geometric summary reports three shape descriptors. Rg (radius of gyration) measures how spread out the Cα atoms are about their centre of mass; compact globular proteins have small Rg, elongated or unfolded ones large. Cα contacts (<8 Å, |i−j|>4) count long-range residue pairs in spatial proximity — high for tightly packed folds, near zero for rods or random coil. The bounding-box extents give the protein's footprint along x, y, z in Å.

SASA measures how much of the protein is reachable by solvent. It is computed by rolling a water-sized probe over the atomic surface and summing the exposed area (Å²). Per-residue SASA distinguishes core (buried, low SASA) from surface (exposed, high SASA) residues; total SASA is a whole-molecule size measure.

Plot images: a contact map (which residues are close in 3D, as an N×N binary image), a Ramachandran scatter (backbone torsion angles, revealing secondary-structure composition at a glance), and — for AlphaFold structures — a PAE heatmap (pairwise prediction confidence).

— Structural neighborhood —

A 3Di character summarizes, for each residue, the relative orientation of the Cα frame of its nearest spatial neighbor. Because it encodes fold topology rather than chemistry, 3Di alignments detect remote structural similarity that sequence alignment misses.

The Foldseek neighbor list gives the closest experimentally determined structures in the PDB, ranked by structural alignment. TM-score near 1 means near-identical fold; near 0.3 means only rough topology match. This is how one finds what a novel AlphaFold prediction most resembles in the solved-structure universe.

— Confidence and disorder —

For AlphaFold models, the B-factor field carries pLDDT — the model's own estimate of local accuracy on a 0–100 scale. Regions with pLDDT<50 should be treated as essentially unmodeled; they often correspond to intrinsically disordered segments.

Crystallographic B-factors measure how much each atom's electron density is smeared out, in Å². They rise in mobile loops and surface residues and fall in the buried interior. In AlphaFold models this column is repurposed to hold pLDDT instead.

Predicted Aligned Error (PAE) is an AlphaFold confidence matrix: entry (i, j) is the expected error in the position of residue j, in ångströms, when the prediction is superimposed on the true structure at residue i. Low PAE within a block of residues means that block is internally rigid and well-predicted; high PAE between two blocks means their relative placement is uncertain even if each block individually is confident.